Protein AF-A0A1X1Q3M5-F1 (afdb_monomer)

Mean predicted aligned error: 10.8 Å

Sequence (145 aa):
MNKRHFMGGVKGWFIAVLVLAATFGCSDYCHAAEWEWIISNDTYNWEIDKSSAKLVDFKFAGRNAVCWIKASQTDGSYSIGQWAFRNSRQGQKEALVMSSTDYDSRGNVIGRHIVTNEPFDFQYNPIVPDSIAELLFDTAFSYAK

Foldseek 3Di:
DDDDDDDDDDPDDPPVVVVVVVVVPDPPPPDPFDWDWQDDDQFWTKTWRLVAWAWDQFPAAGTWTWTWMKIAGPQQKIKIFIKTWDQDPVRFIKIATQWMWTAGNVRDTPDIGGDHPGDHPVRIDTDDPPDPVVSVRVSSVVSHD

Structure (mmCIF, N/CA/C/O backbone):
data_AF-A0A1X1Q3M5-F1
#
_entry.id   AF-A0A1X1Q3M5-F1
#
loop_
_atom_site.group_PDB
_atom_site.id
_atom_site.type_symbol
_atom_site.label_atom_id
_atom_site.label_alt_id
_atom_site.label_comp_id
_atom_site.label_asym_id
_atom_site.label_entity_id
_atom_site.label_seq_id
_atom_site.pdbx_PDB_ins_code
_atom_site.Cartn_x
_atom_site.Cartn_y
_atom_site.Cartn_z
_atom_site.occupancy
_atom_site.B_iso_or_equiv
_atom_site.auth_seq_id
_atom_site.auth_comp_id
_atom_site.auth_asym_id
_atom_site.auth_atom_id
_atom_site.pdbx_PDB_model_num
ATOM 1 N N . MET A 1 1 ? -15.942 -81.953 -27.569 1.00 41.97 1 MET A N 1
ATOM 2 C CA . MET A 1 1 ? -14.792 -82.300 -26.704 1.00 41.97 1 MET A CA 1
ATOM 3 C C . MET A 1 1 ? -13.702 -81.254 -26.894 1.00 41.97 1 MET A C 1
ATOM 5 O O . MET A 1 1 ? -13.064 -81.265 -27.931 1.00 41.97 1 MET A O 1
ATOM 9 N N . ASN A 1 2 ? -13.564 -80.305 -25.963 1.00 36.31 2 ASN A N 1
ATOM 10 C CA . ASN A 1 2 ? -12.282 -79.849 -25.403 1.00 36.31 2 ASN A CA 1
ATOM 11 C C . ASN A 1 2 ? -12.538 -78.666 -24.463 1.00 36.31 2 ASN A C 1
ATOM 13 O O . ASN A 1 2 ? -12.795 -77.547 -24.892 1.00 36.31 2 ASN A O 1
ATOM 17 N N . LYS A 1 3 ? -12.480 -78.954 -23.160 1.00 40.47 3 LYS A N 1
ATOM 18 C CA . LYS A 1 3 ? -12.303 -77.958 -22.106 1.00 40.47 3 LYS A CA 1
ATOM 19 C C . LYS A 1 3 ? -10.826 -77.581 -22.070 1.00 40.47 3 LYS A C 1
ATOM 21 O O . LYS A 1 3 ? -9.985 -78.475 -22.098 1.00 40.47 3 LYS A O 1
ATOM 26 N N . ARG A 1 4 ? -10.527 -76.302 -21.864 1.00 42.25 4 ARG A N 1
ATOM 27 C CA . ARG A 1 4 ? -9.427 -75.885 -20.990 1.00 42.25 4 ARG A CA 1
ATOM 28 C C . ARG A 1 4 ? -9.738 -74.503 -20.423 1.00 42.25 4 ARG A C 1
ATOM 30 O O . ARG A 1 4 ? -9.827 -73.520 -21.146 1.00 42.25 4 ARG A O 1
ATOM 37 N N . HIS A 1 5 ? -9.966 -74.498 -19.114 1.00 42.78 5 HIS A N 1
ATOM 38 C CA . HIS A 1 5 ? -9.928 -73.325 -18.256 1.00 42.78 5 HIS A CA 1
ATOM 39 C C . HIS A 1 5 ? -8.547 -72.670 -18.328 1.00 42.78 5 HIS A C 1
ATOM 41 O O . HIS A 1 5 ? -7.543 -73.380 -18.313 1.00 42.78 5 HIS A O 1
ATOM 47 N N . PHE A 1 6 ? -8.505 -71.342 -18.251 1.00 36.81 6 PHE A N 1
ATOM 48 C CA . PHE A 1 6 ? -7.504 -70.669 -17.433 1.00 36.81 6 PHE A CA 1
ATOM 49 C C . PHE A 1 6 ? -8.126 -69.412 -16.819 1.00 36.81 6 PHE A C 1
ATOM 51 O O . PHE A 1 6 ? -8.617 -68.529 -17.518 1.00 36.81 6 PHE A O 1
ATOM 58 N N . MET A 1 7 ? -8.187 -69.415 -15.489 1.00 41.28 7 MET A N 1
ATOM 59 C CA . MET A 1 7 ? -8.535 -68.277 -14.643 1.00 41.28 7 MET A CA 1
ATOM 60 C C . MET A 1 7 ? -7.355 -67.304 -14.594 1.00 41.28 7 MET A C 1
ATOM 62 O O . MET A 1 7 ? -6.206 -67.730 -14.676 1.00 41.28 7 MET A O 1
ATOM 66 N N . GLY A 1 8 ? -7.639 -66.034 -14.311 1.00 33.69 8 GLY A N 1
ATOM 67 C CA . GLY A 1 8 ? -6.666 -65.128 -13.700 1.00 33.69 8 GLY A CA 1
ATOM 68 C C . GLY A 1 8 ? -6.591 -63.784 -14.404 1.00 33.69 8 GLY A C 1
ATOM 69 O O . GLY A 1 8 ? -6.141 -63.709 -15.539 1.00 33.69 8 GLY A O 1
ATOM 70 N N . GLY A 1 9 ? -7.018 -62.713 -13.732 1.00 36.81 9 GLY A N 1
ATOM 71 C CA . GLY A 1 9 ? -6.910 -61.386 -14.336 1.00 36.81 9 GLY A CA 1
ATOM 72 C C . GLY A 1 9 ? -7.503 -60.216 -13.566 1.00 36.81 9 GLY A C 1
ATOM 73 O O . GLY A 1 9 ? -8.167 -59.391 -14.165 1.00 36.81 9 GLY A O 1
ATOM 74 N N . VAL A 1 10 ? -7.280 -60.176 -12.252 1.00 44.75 10 VAL A N 1
ATOM 75 C CA . VAL A 1 10 ? -7.096 -58.955 -11.443 1.00 44.75 10 VAL A CA 1
ATOM 76 C C . VAL A 1 10 ? -8.158 -57.842 -11.560 1.00 44.75 10 VAL A C 1
ATOM 78 O O . VAL A 1 10 ? -8.144 -56.974 -12.428 1.00 44.75 10 VAL A O 1
ATOM 81 N N . LYS A 1 11 ? -9.007 -57.809 -10.526 1.00 49.47 11 LYS A N 1
ATOM 82 C CA . LYS A 1 11 ? -9.713 -56.630 -10.005 1.00 49.47 11 LYS A CA 1
ATOM 83 C C . LYS A 1 11 ? -8.731 -55.453 -9.862 1.00 49.47 11 LYS A C 1
ATOM 85 O O . LYS A 1 11 ? -7.952 -55.437 -8.917 1.00 49.47 11 LYS A O 1
ATOM 90 N N . GLY A 1 12 ? -8.754 -54.492 -10.786 1.00 45.81 12 GLY A N 1
ATOM 91 C CA . GLY A 1 12 ? -7.769 -53.398 -10.810 1.00 45.81 12 GLY A CA 1
ATOM 92 C C . GLY A 1 12 ? -8.309 -52.004 -11.133 1.00 45.81 12 GLY A C 1
ATOM 93 O O . GLY A 1 12 ? -7.514 -51.094 -11.309 1.00 45.81 12 GLY A O 1
ATOM 94 N N . TRP A 1 13 ? -9.629 -51.806 -11.205 1.00 45.06 13 TRP A N 1
ATOM 95 C CA . TRP A 1 13 ? -10.211 -50.539 -11.690 1.00 45.06 13 TRP A CA 1
ATOM 96 C C . TRP A 1 13 ? -10.808 -49.629 -10.604 1.00 45.06 13 TRP A C 1
ATOM 98 O O . TRP A 1 13 ? -11.342 -48.577 -10.928 1.00 45.06 13 TRP A O 1
ATOM 108 N N . PHE A 1 14 ? -10.694 -49.980 -9.318 1.00 46.00 14 PHE A N 1
ATOM 109 C CA . PHE A 1 14 ? -11.286 -49.185 -8.226 1.00 46.00 14 PHE A CA 1
ATOM 110 C C . PHE A 1 14 ? -10.281 -48.438 -7.337 1.00 46.00 14 PHE A C 1
ATOM 112 O O . PHE A 1 14 ? -10.696 -47.661 -6.485 1.00 46.00 14 PHE A O 1
ATOM 119 N N . ILE A 1 15 ? -8.971 -48.608 -7.539 1.00 49.72 15 ILE A N 1
ATOM 120 C CA . ILE A 1 15 ? -7.956 -47.961 -6.681 1.00 49.72 15 ILE A CA 1
ATOM 121 C C . ILE A 1 15 ? -7.521 -46.587 -7.230 1.00 49.72 15 ILE A C 1
ATOM 123 O O . ILE A 1 15 ? -7.028 -45.751 -6.479 1.00 49.72 15 ILE A O 1
ATOM 127 N N . ALA A 1 16 ? -7.777 -46.287 -8.508 1.00 46.91 16 ALA A N 1
ATOM 128 C CA . ALA A 1 16 ? -7.344 -45.025 -9.118 1.00 46.91 16 ALA A CA 1
ATOM 129 C C . ALA A 1 16 ? -8.160 -43.790 -8.674 1.00 46.91 16 ALA A C 1
ATOM 131 O O . ALA A 1 16 ? -7.652 -42.675 -8.727 1.00 46.91 16 ALA A O 1
ATOM 132 N N . VAL A 1 17 ? -9.401 -43.963 -8.201 1.00 48.91 17 VAL A N 1
ATOM 133 C CA . VAL A 1 17 ? -10.285 -42.832 -7.841 1.00 48.91 17 VAL A CA 1
ATOM 134 C C . VAL A 1 17 ? -10.016 -42.309 -6.422 1.00 48.91 17 VAL A C 1
ATOM 136 O O . VAL A 1 17 ? -10.173 -41.121 -6.160 1.00 48.91 17 VAL A O 1
ATOM 139 N N . LEU A 1 18 ? -9.538 -43.160 -5.509 1.00 43.97 18 LEU A N 1
ATOM 140 C CA . LEU A 1 18 ? -9.285 -42.779 -4.112 1.00 43.97 18 LEU A CA 1
ATOM 141 C C . LEU A 1 18 ? -7.954 -42.039 -3.907 1.00 43.97 18 LEU A C 1
ATOM 143 O O . LEU A 1 18 ? -7.828 -41.274 -2.956 1.00 43.97 18 LEU A O 1
ATOM 147 N N . VAL A 1 19 ? -6.987 -42.201 -4.815 1.00 49.12 19 VAL A N 1
ATOM 148 C CA . VAL A 1 19 ? -5.709 -41.469 -4.749 1.00 49.12 19 VAL A CA 1
ATOM 149 C C . VAL A 1 19 ? -5.859 -40.022 -5.237 1.00 49.12 19 VAL A C 1
ATOM 151 O O . VAL A 1 19 ? -5.174 -39.140 -4.731 1.00 49.12 19 VAL A O 1
ATOM 154 N N . LEU A 1 20 ? -6.816 -39.740 -6.131 1.00 45.16 20 LEU A N 1
ATOM 155 C CA . LEU A 1 20 ? -7.104 -38.369 -6.572 1.00 45.16 20 LEU A CA 1
ATOM 156 C C . LEU A 1 20 ? -7.841 -37.546 -5.498 1.00 45.16 20 LEU A C 1
ATOM 158 O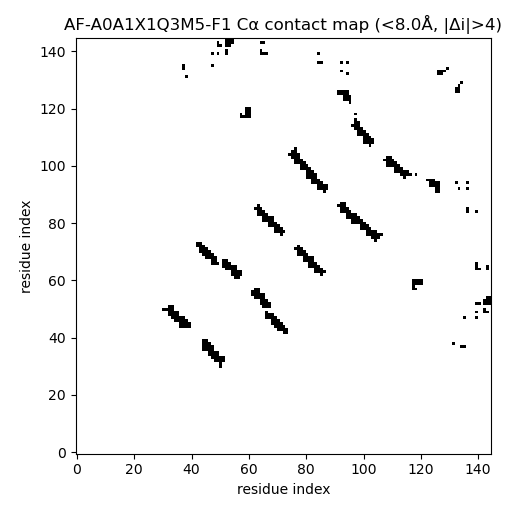 O . LEU A 1 20 ? -7.739 -36.326 -5.474 1.00 45.16 20 LEU A O 1
ATOM 162 N N . ALA A 1 21 ? -8.557 -38.200 -4.577 1.00 48.66 21 ALA A N 1
ATOM 163 C CA . ALA A 1 21 ? -9.253 -37.525 -3.481 1.00 48.66 21 ALA A CA 1
ATOM 164 C C . ALA A 1 21 ? -8.303 -37.075 -2.350 1.00 48.66 21 ALA A C 1
ATOM 166 O O . ALA A 1 21 ? -8.617 -36.142 -1.615 1.00 48.66 21 ALA A O 1
ATOM 167 N N . ALA A 1 22 ? -7.128 -37.701 -2.225 1.00 49.38 22 ALA A N 1
ATOM 168 C CA . ALA A 1 22 ? -6.156 -37.397 -1.173 1.00 49.38 22 ALA A CA 1
ATOM 169 C C . ALA A 1 22 ? -5.288 -36.157 -1.466 1.00 49.38 22 ALA A C 1
ATOM 171 O O . ALA A 1 22 ? -4.640 -35.642 -0.559 1.00 49.38 22 ALA A O 1
ATOM 172 N N . THR A 1 23 ? -5.297 -35.633 -2.698 1.00 48.72 23 THR A N 1
ATOM 173 C CA . THR A 1 23 ? -4.570 -34.399 -3.056 1.00 48.72 23 THR A CA 1
ATOM 174 C C . THR A 1 23 ? -5.367 -33.118 -2.798 1.00 48.72 23 THR A C 1
ATOM 176 O O . THR A 1 23 ? -4.819 -32.031 -2.934 1.00 48.72 23 THR A O 1
ATOM 179 N N . PHE A 1 24 ? -6.634 -33.216 -2.381 1.00 50.03 24 PHE A N 1
ATOM 180 C CA . PHE A 1 24 ? -7.449 -32.056 -1.986 1.00 50.03 24 PHE A CA 1
ATOM 181 C C . PHE A 1 24 ? -7.258 -31.646 -0.514 1.00 50.03 24 PHE A C 1
ATOM 183 O O . PHE A 1 24 ? -7.869 -30.686 -0.059 1.00 50.03 24 PHE A O 1
ATOM 190 N N . GLY A 1 25 ? -6.424 -32.367 0.245 1.00 44.41 25 GLY A N 1
ATOM 191 C CA . GLY A 1 25 ? -6.265 -32.183 1.692 1.00 44.41 25 GLY A CA 1
ATOM 192 C C . GLY A 1 25 ? -5.244 -31.131 2.132 1.00 44.41 25 GLY A C 1
ATOM 193 O O . GLY A 1 25 ? -5.020 -30.997 3.329 1.00 44.41 25 GLY A O 1
ATOM 194 N N . CYS A 1 26 ? -4.608 -30.413 1.205 1.00 45.62 26 CYS A N 1
ATOM 195 C CA . CYS A 1 26 ? -3.699 -29.315 1.538 1.00 45.62 26 CYS A CA 1
ATOM 196 C C . CYS A 1 26 ? -3.667 -28.286 0.400 1.00 45.62 26 CYS A C 1
ATOM 198 O O . CYS A 1 26 ? -2.636 -28.042 -0.221 1.00 45.62 26 CYS A O 1
ATOM 200 N N . SER A 1 27 ? -4.822 -27.707 0.063 1.00 42.97 27 SER A N 1
ATOM 201 C CA . SER A 1 27 ? -4.846 -26.445 -0.677 1.00 42.97 27 SER A CA 1
ATOM 202 C C . SER A 1 27 ? -4.577 -25.309 0.310 1.00 42.97 27 SER A C 1
ATOM 204 O O . SER A 1 27 ? -5.454 -24.491 0.581 1.00 42.97 27 SER A O 1
ATOM 206 N N . ASP A 1 28 ? -3.372 -25.275 0.881 1.00 44.38 28 ASP A N 1
ATOM 207 C CA . ASP A 1 28 ? -2.832 -24.015 1.377 1.00 44.38 28 ASP A CA 1
ATOM 208 C C . ASP A 1 28 ? -2.651 -23.153 0.131 1.00 44.38 28 ASP A C 1
ATOM 210 O O . ASP A 1 28 ? -1.759 -23.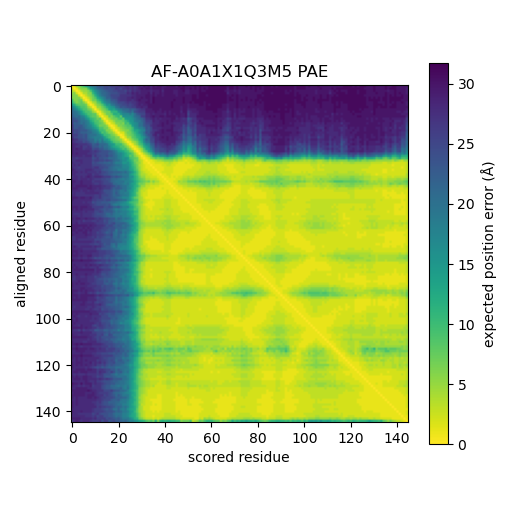365 -0.691 1.00 44.38 28 ASP A O 1
ATOM 214 N N . TYR A 1 29 ? -3.647 -22.306 -0.090 1.00 51.09 29 TYR A N 1
ATOM 215 C CA . TYR A 1 29 ? -3.874 -21.572 -1.313 1.00 51.09 29 TYR A CA 1
ATOM 216 C C . TYR A 1 29 ? -2.627 -20.786 -1.738 1.00 51.09 29 TYR A C 1
ATOM 218 O O . TYR A 1 29 ? -2.389 -19.670 -1.280 1.00 51.09 29 TYR A O 1
ATOM 226 N N . CYS A 1 30 ? -1.859 -21.329 -2.681 1.00 51.28 30 CYS A N 1
ATOM 227 C CA . CYS A 1 30 ? -0.973 -20.529 -3.515 1.00 51.28 30 CYS A CA 1
ATOM 228 C C . CYS A 1 30 ? -1.862 -19.774 -4.514 1.00 51.28 30 CYS A C 1
ATOM 230 O O . CYS A 1 30 ? -1.946 -20.130 -5.689 1.00 51.28 30 CYS A O 1
ATOM 232 N N . HIS A 1 31 ? -2.627 -18.795 -4.020 1.00 65.38 31 HIS A N 1
ATOM 233 C CA . HIS A 1 31 ? -3.271 -17.833 -4.902 1.00 65.38 31 HIS A CA 1
ATOM 234 C C . HIS A 1 31 ? -2.150 -17.049 -5.582 1.00 65.38 31 HIS A C 1
ATOM 236 O O . HIS A 1 31 ? -1.287 -16.472 -4.920 1.00 65.38 31 HIS A O 1
ATOM 242 N N . ALA A 1 32 ? -2.126 -17.092 -6.914 1.00 78.81 32 ALA A N 1
ATOM 243 C CA . ALA A 1 32 ? -1.304 -16.172 -7.681 1.00 78.81 32 ALA A CA 1
ATOM 244 C C . ALA A 1 32 ? -1.701 -14.740 -7.300 1.00 78.81 32 ALA A C 1
ATOM 246 O O . ALA A 1 32 ? -2.880 -14.489 -7.059 1.00 78.81 32 ALA A O 1
ATOM 247 N N . ALA A 1 33 ? -0.735 -13.822 -7.251 1.00 89.75 33 ALA A N 1
ATOM 248 C CA . ALA A 1 33 ? -1.027 -12.423 -6.959 1.00 89.75 33 ALA A CA 1
ATOM 249 C C . ALA A 1 33 ? -2.072 -11.885 -7.947 1.00 89.75 33 ALA A C 1
ATOM 251 O O . ALA A 1 33 ? -1.926 -12.031 -9.165 1.00 89.75 33 ALA A O 1
ATOM 252 N N . GLU A 1 34 ? -3.112 -11.250 -7.421 1.00 95.19 34 GLU A N 1
ATOM 253 C CA . GLU A 1 34 ? -4.218 -10.704 -8.197 1.00 95.19 34 GLU A CA 1
ATOM 254 C C . GLU A 1 34 ? -4.101 -9.177 -8.208 1.00 95.19 34 GLU A C 1
ATOM 256 O O . GLU A 1 34 ? -4.826 -8.469 -7.508 1.00 95.19 34 GLU A O 1
ATOM 261 N N . TRP A 1 35 ? -3.136 -8.677 -8.984 1.00 96.44 35 TRP A N 1
ATOM 262 C CA . TRP A 1 35 ? -2.879 -7.244 -9.118 1.00 96.44 35 TRP A CA 1
ATOM 263 C C . TRP A 1 35 ? -4.041 -6.536 -9.808 1.00 96.44 35 TRP A C 1
ATOM 265 O O . TRP A 1 35 ? -4.440 -6.898 -10.916 1.00 96.44 35 TRP A O 1
ATOM 275 N N . GLU A 1 36 ? -4.551 -5.501 -9.157 1.00 97.06 36 GLU A N 1
ATOM 276 C CA . GLU A 1 36 ? -5.555 -4.607 -9.699 1.00 97.06 36 GLU A CA 1
ATOM 277 C C . GLU A 1 36 ? -5.018 -3.180 -9.740 1.00 97.06 36 GLU A C 1
ATOM 279 O O . GLU A 1 36 ? -4.468 -2.677 -8.759 1.00 97.06 36 GLU A O 1
ATOM 284 N N . TRP A 1 37 ? -5.178 -2.534 -10.891 1.00 97.44 37 TRP A N 1
ATOM 285 C CA . TRP A 1 37 ? -4.810 -1.139 -11.079 1.00 97.44 37 TRP A CA 1
ATOM 286 C C . TRP A 1 37 ? -5.752 -0.217 -10.302 1.00 97.44 37 TRP A C 1
ATOM 288 O O . TRP A 1 37 ? -6.970 -0.347 -10.409 1.00 97.44 37 TRP A O 1
ATOM 298 N N . ILE A 1 38 ? -5.176 0.737 -9.5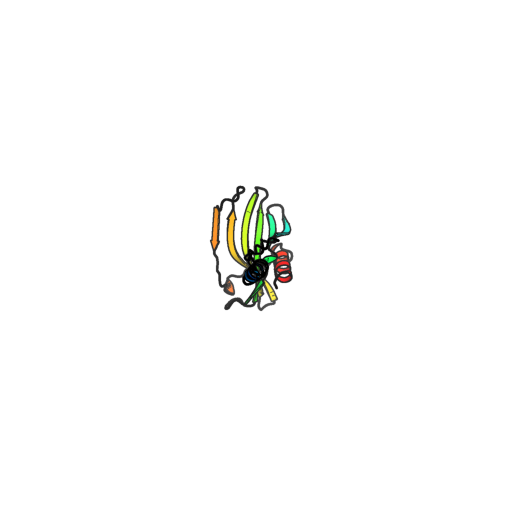69 1.00 96.81 38 ILE A N 1
ATOM 299 C CA . ILE A 1 38 ? -5.917 1.691 -8.737 1.00 96.81 38 ILE A CA 1
ATOM 300 C C . ILE A 1 38 ? -5.900 3.088 -9.346 1.00 96.81 38 ILE A C 1
ATOM 302 O O . ILE A 1 38 ? -6.949 3.693 -9.554 1.00 96.81 38 ILE A O 1
ATOM 306 N N . ILE A 1 39 ? -4.704 3.624 -9.594 1.00 96.50 39 ILE A N 1
ATOM 307 C CA . ILE A 1 39 ? -4.523 4.989 -10.091 1.00 96.50 39 ILE A CA 1
ATOM 308 C C . ILE A 1 39 ? -3.123 5.178 -10.676 1.00 96.50 39 ILE A C 1
ATOM 310 O O . ILE A 1 39 ? -2.183 4.452 -10.348 1.00 96.50 39 ILE A O 1
ATOM 314 N N . SER A 1 40 ? -2.969 6.195 -11.517 1.00 94.94 40 SER A N 1
ATOM 315 C CA . SER A 1 40 ? -1.691 6.641 -12.069 1.00 94.94 40 SER A CA 1
ATOM 316 C C . SER A 1 40 ? -1.496 8.144 -11.884 1.00 94.94 40 SER A C 1
ATOM 318 O O . SER A 1 40 ? -2.460 8.907 -11.933 1.00 94.94 40 SER A O 1
ATOM 320 N N . ASN A 1 41 ? -0.246 8.574 -11.744 1.00 91.88 41 ASN A N 1
ATOM 321 C CA . ASN A 1 41 ? 0.176 9.964 -11.915 1.00 91.88 41 ASN A CA 1
ATOM 322 C C . ASN A 1 41 ? 1.369 10.035 -12.886 1.00 91.88 41 ASN A C 1
ATOM 324 O O . ASN A 1 41 ? 1.752 9.022 -13.469 1.00 91.88 41 ASN A O 1
ATOM 328 N N . ASP A 1 42 ? 1.969 11.216 -13.049 1.00 90.25 42 ASP A N 1
ATOM 329 C CA . ASP A 1 42 ? 3.069 11.434 -14.003 1.00 90.25 42 ASP A CA 1
ATOM 330 C C . ASP A 1 42 ? 4.317 10.577 -13.729 1.00 90.25 42 ASP A C 1
ATOM 332 O O . ASP A 1 42 ? 5.163 10.408 -14.607 1.00 90.25 42 ASP A O 1
ATOM 336 N N . THR A 1 43 ? 4.463 10.049 -12.510 1.00 90.00 43 THR A N 1
ATOM 337 C CA . THR A 1 43 ? 5.643 9.283 -12.089 1.00 90.00 43 THR A CA 1
ATOM 338 C C . THR A 1 43 ? 5.339 7.805 -11.861 1.00 90.00 43 THR A C 1
ATOM 340 O O . THR A 1 43 ? 6.174 6.966 -12.187 1.00 90.00 43 THR A O 1
ATOM 343 N N . TYR A 1 44 ? 4.167 7.470 -11.321 1.00 94.94 44 TYR A N 1
ATOM 344 C CA . TYR A 1 44 ? 3.866 6.137 -10.812 1.00 94.94 44 TYR A CA 1
ATOM 345 C C . TYR A 1 44 ? 2.487 5.633 -11.234 1.00 94.94 44 TYR A C 1
ATOM 347 O O . TYR A 1 44 ? 1.489 6.349 -11.151 1.00 94.94 44 TYR A O 1
ATOM 355 N N . ASN A 1 45 ? 2.436 4.345 -11.562 1.00 96.88 45 ASN A N 1
ATOM 356 C CA . ASN A 1 45 ? 1.229 3.528 -11.607 1.00 96.88 45 ASN A CA 1
ATOM 357 C C . ASN A 1 45 ? 1.131 2.705 -10.322 1.00 96.88 45 ASN A C 1
ATOM 359 O O . ASN A 1 45 ? 2.090 2.019 -9.965 1.00 96.88 45 ASN A O 1
ATOM 363 N N . TRP A 1 46 ? -0.021 2.752 -9.658 1.00 97.81 46 TRP A N 1
ATOM 364 C CA . TRP A 1 46 ? -0.270 2.067 -8.395 1.00 97.81 46 TRP A CA 1
ATOM 365 C C . TRP A 1 46 ? -1.236 0.903 -8.591 1.00 97.81 46 TRP A C 1
ATOM 367 O O . TRP A 1 46 ? -2.331 1.073 -9.131 1.00 97.81 46 TRP A O 1
ATOM 377 N N . GLU A 1 47 ? -0.832 -0.271 -8.117 1.00 98.25 47 GLU A N 1
ATOM 378 C CA . GLU A 1 47 ? -1.624 -1.499 -8.129 1.00 98.25 47 GLU A CA 1
ATOM 379 C C . GLU A 1 47 ? -1.696 -2.098 -6.720 1.00 98.25 47 GLU A C 1
ATOM 381 O O . GLU A 1 47 ? -0.735 -2.003 -5.951 1.00 98.25 47 GLU A O 1
ATOM 386 N N . ILE A 1 48 ? -2.795 -2.776 -6.397 1.00 98.25 48 ILE A N 1
ATOM 387 C CA . ILE A 1 48 ? -2.961 -3.544 -5.156 1.00 98.25 48 ILE A CA 1
ATOM 388 C C . ILE A 1 48 ? -3.126 -5.028 -5.483 1.00 98.25 48 ILE A C 1
ATOM 390 O O . ILE A 1 48 ? -3.830 -5.385 -6.424 1.00 98.25 48 ILE A O 1
ATOM 394 N N . ASP A 1 49 ? -2.494 -5.914 -4.719 1.00 97.56 49 ASP A N 1
ATOM 395 C CA . ASP A 1 49 ? -2.791 -7.345 -4.801 1.00 97.56 49 ASP A CA 1
ATOM 396 C C . ASP A 1 49 ? -4.015 -7.644 -3.934 1.00 97.56 49 ASP A C 1
ATOM 398 O O . ASP A 1 49 ? -3.905 -7.814 -2.713 1.00 97.56 49 ASP A O 1
ATOM 402 N N . LYS A 1 50 ? -5.193 -7.717 -4.560 1.00 95.69 50 LYS A N 1
ATOM 403 C CA . LYS A 1 50 ? -6.460 -7.920 -3.842 1.00 95.69 50 LYS A CA 1
ATOM 404 C C . LYS A 1 50 ? -6.519 -9.260 -3.108 1.00 95.69 50 LYS A C 1
ATOM 406 O O . LYS A 1 50 ? -7.196 -9.370 -2.091 1.00 95.69 50 LYS A O 1
ATOM 411 N N . SER A 1 51 ? -5.790 -10.271 -3.591 1.00 94.69 51 SER A N 1
ATOM 412 C CA . SER A 1 51 ? -5.737 -11.590 -2.948 1.00 94.69 51 SER A CA 1
ATOM 413 C C . SER A 1 51 ? -4.952 -11.567 -1.632 1.00 94.69 51 SER A C 1
ATOM 415 O O . SER A 1 51 ? -5.161 -12.417 -0.766 1.00 94.69 51 SER A O 1
ATOM 417 N N . SER A 1 52 ? -4.081 -10.567 -1.460 1.00 95.75 52 SER A N 1
ATOM 418 C CA . SER A 1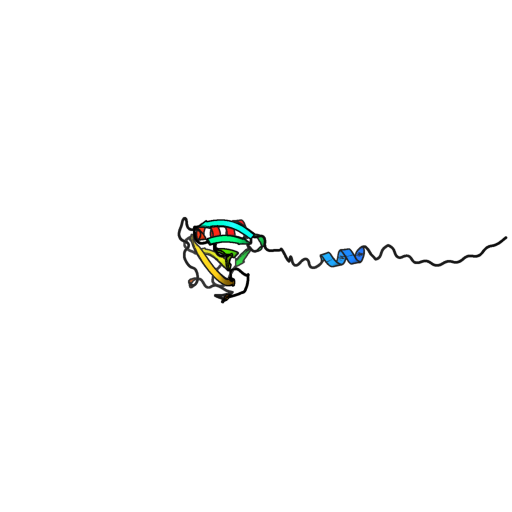 52 ? -3.256 -10.398 -0.264 1.00 95.75 52 SER A CA 1
ATOM 419 C C . SER A 1 52 ? -3.914 -9.589 0.852 1.00 95.75 52 SER A C 1
ATOM 421 O O . SER A 1 52 ? -3.431 -9.630 1.987 1.00 95.75 52 SER A O 1
ATOM 423 N N . ALA A 1 53 ? -4.976 -8.842 0.537 1.00 96.88 53 ALA A N 1
ATOM 424 C CA . ALA A 1 53 ? -5.627 -7.942 1.474 1.00 96.88 53 ALA A CA 1
ATOM 425 C C . ALA A 1 53 ? -6.325 -8.722 2.595 1.00 96.88 53 ALA A C 1
ATOM 427 O O . ALA A 1 53 ? -7.181 -9.574 2.352 1.00 96.88 53 ALA A O 1
ATOM 428 N N . LYS A 1 54 ? -5.967 -8.420 3.843 1.00 97.00 54 LYS A N 1
ATOM 429 C CA . LYS A 1 54 ? -6.519 -9.087 5.029 1.00 97.00 54 LYS A CA 1
ATOM 430 C C . LYS A 1 54 ? -6.537 -8.174 6.242 1.00 97.00 54 LYS A C 1
ATOM 432 O O . LYS A 1 54 ? -5.688 -7.290 6.370 1.00 97.00 54 LYS A O 1
ATOM 437 N N . LEU A 1 55 ? -7.465 -8.430 7.158 1.00 98.00 55 LEU A N 1
ATOM 438 C CA . LEU A 1 55 ? -7.472 -7.763 8.455 1.00 98.00 55 LEU A CA 1
ATOM 439 C C . LEU A 1 55 ? -6.523 -8.480 9.423 1.00 98.00 55 LEU A C 1
ATOM 441 O O . LEU A 1 55 ? -6.579 -9.696 9.591 1.00 98.00 55 LEU A O 1
ATOM 445 N N . VAL A 1 56 ? -5.635 -7.715 10.054 1.00 97.06 56 VAL A N 1
ATOM 446 C CA . VAL A 1 56 ? -4.649 -8.202 11.024 1.00 97.06 56 VAL A CA 1
ATOM 447 C C . VAL A 1 56 ? -4.762 -7.385 12.302 1.00 97.06 56 VAL A C 1
ATOM 449 O O . VAL A 1 56 ? -4.670 -6.159 12.269 1.00 97.06 56 VAL A O 1
ATOM 452 N N . ASP A 1 57 ? -4.939 -8.068 13.429 1.00 96.50 57 ASP A N 1
ATOM 453 C CA . ASP A 1 57 ? -4.894 -7.458 14.755 1.00 96.50 57 ASP A CA 1
ATOM 454 C C . ASP A 1 57 ? -3.466 -7.521 15.302 1.00 96.50 57 ASP A C 1
ATOM 456 O O . ASP A 1 57 ? -3.012 -8.549 15.806 1.00 96.50 57 ASP A O 1
ATOM 460 N N . PHE A 1 58 ? -2.746 -6.407 15.185 1.00 95.50 58 PHE A N 1
ATOM 461 C CA . PHE A 1 58 ? -1.405 -6.259 15.739 1.00 95.50 58 PHE A CA 1
ATOM 462 C C . PHE A 1 58 ? -1.460 -5.963 17.236 1.00 95.50 58 PHE A C 1
ATOM 464 O O . PHE A 1 58 ? -2.321 -5.220 17.719 1.00 95.50 58 PHE A O 1
ATOM 471 N N . LYS A 1 59 ? -0.485 -6.492 17.975 1.00 95.06 59 LYS A N 1
ATOM 472 C CA . LYS A 1 59 ? -0.388 -6.362 19.431 1.00 95.06 59 LYS A CA 1
ATOM 473 C C . LYS A 1 59 ? -0.268 -4.906 19.871 1.00 95.06 59 LYS A C 1
ATOM 475 O O . LYS A 1 59 ? -0.844 -4.536 20.892 1.00 95.06 59 LYS A O 1
ATOM 480 N N . PHE A 1 60 ? 0.495 -4.099 19.132 1.00 92.81 60 PHE A N 1
ATOM 481 C CA . PHE A 1 60 ? 0.801 -2.715 19.517 1.00 92.81 60 PHE A CA 1
ATOM 482 C C . PHE A 1 60 ? 0.180 -1.648 18.614 1.00 92.81 60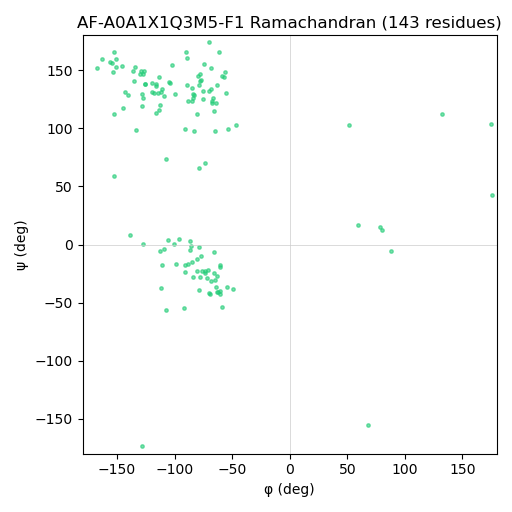 PHE A C 1
ATOM 484 O O . PHE A 1 60 ? 0.303 -0.469 18.936 1.00 92.81 60 PHE A O 1
ATOM 491 N N . ALA A 1 61 ? -0.477 -2.049 17.524 1.00 93.88 61 ALA A N 1
ATOM 492 C CA . ALA A 1 61 ? -1.061 -1.138 16.538 1.00 93.88 61 ALA A CA 1
ATOM 493 C C . ALA A 1 61 ? -2.546 -1.397 16.237 1.00 93.88 61 ALA A C 1
ATOM 495 O O . ALA A 1 61 ? -3.128 -0.679 15.418 1.00 93.88 61 ALA A O 1
ATOM 496 N N . GLY A 1 62 ? -3.158 -2.392 16.889 1.00 94.50 62 GLY A N 1
ATOM 497 C CA . GLY A 1 62 ? -4.570 -2.730 16.733 1.00 94.50 62 GLY A CA 1
ATOM 498 C C . GLY A 1 62 ? -4.910 -3.306 15.358 1.00 94.50 62 GLY A C 1
ATOM 499 O O . GLY A 1 62 ? -4.058 -3.871 14.668 1.00 94.50 62 GLY A O 1
ATOM 500 N N . ARG A 1 63 ? -6.177 -3.161 14.960 1.00 96.38 63 ARG A N 1
ATOM 501 C CA . ARG A 1 63 ? -6.702 -3.718 13.711 1.00 96.38 63 ARG A CA 1
ATOM 502 C C . ARG A 1 63 ? -6.253 -2.913 12.498 1.00 96.38 63 ARG A C 1
ATOM 504 O O . ARG A 1 63 ? -6.508 -1.714 12.414 1.00 96.38 63 ARG A O 1
ATOM 511 N N . ASN A 1 64 ? -5.640 -3.598 11.545 1.00 98.25 64 ASN A N 1
ATOM 512 C CA . ASN A 1 64 ? -5.106 -3.023 10.319 1.00 98.25 64 ASN A CA 1
ATOM 513 C C . ASN A 1 64 ? -5.583 -3.811 9.101 1.00 98.25 64 ASN A C 1
ATOM 515 O O . ASN A 1 64 ? -5.695 -5.032 9.171 1.00 98.25 64 ASN A O 1
ATOM 519 N N . ALA A 1 65 ? -5.795 -3.133 7.976 1.00 98.25 65 ALA A N 1
ATOM 520 C CA . ALA A 1 65 ? -5.817 -3.782 6.671 1.00 98.25 65 ALA A CA 1
ATOM 521 C C . ALA A 1 65 ? -4.376 -3.888 6.161 1.00 98.25 65 ALA A C 1
ATOM 523 O O . ALA A 1 65 ? -3.671 -2.882 6.086 1.00 98.25 65 ALA A O 1
ATOM 524 N N . VAL A 1 66 ? -3.926 -5.103 5.848 1.00 98.06 66 VAL A N 1
ATOM 525 C CA . VAL A 1 66 ? -2.573 -5.375 5.350 1.00 98.06 66 VAL A CA 1
ATOM 526 C C . VAL A 1 66 ? -2.658 -5.967 3.953 1.00 98.06 66 VAL A C 1
ATOM 528 O O . VAL A 1 66 ? -3.391 -6.932 3.750 1.00 98.06 66 VAL A O 1
ATOM 531 N N . CYS A 1 67 ? -1.896 -5.420 3.009 1.00 97.88 67 CYS A N 1
ATOM 532 C CA . CYS A 1 67 ? -1.867 -5.870 1.616 1.00 97.88 67 CYS A CA 1
ATOM 533 C C . CYS A 1 67 ? -0.515 -5.575 0.953 1.00 97.88 67 CYS A C 1
ATOM 535 O O . CYS A 1 67 ? 0.278 -4.773 1.452 1.00 97.88 67 CYS A O 1
ATOM 537 N N . TRP A 1 68 ? -0.263 -6.199 -0.196 1.00 98.00 68 TRP A N 1
ATOM 538 C CA . TRP A 1 68 ? 0.834 -5.830 -1.086 1.00 98.00 68 TRP A CA 1
ATOM 539 C C . TRP A 1 68 ? 0.390 -4.765 -2.088 1.00 98.00 68 TRP A C 1
ATOM 541 O O . TRP A 1 68 ? -0.692 -4.845 -2.668 1.00 98.00 68 TRP A O 1
ATOM 551 N N . ILE A 1 69 ? 1.253 -3.778 -2.299 1.00 98.25 69 ILE A N 1
ATOM 552 C CA . ILE A 1 69 ? 1.073 -2.675 -3.240 1.00 98.25 69 ILE A CA 1
ATOM 553 C C . ILE A 1 69 ? 2.284 -2.635 -4.160 1.00 98.25 69 ILE A C 1
ATOM 555 O O . ILE A 1 69 ? 3.419 -2.789 -3.701 1.00 98.25 69 ILE A O 1
ATOM 559 N N . LYS A 1 70 ? 2.043 -2.405 -5.450 1.00 98.25 70 LYS A N 1
ATOM 560 C CA . LYS A 1 70 ? 3.086 -2.159 -6.441 1.00 98.25 70 LYS A CA 1
ATOM 561 C C . LYS A 1 70 ? 3.012 -0.722 -6.932 1.00 98.25 70 LYS A C 1
ATOM 563 O O . LYS A 1 70 ? 1.942 -0.257 -7.312 1.00 98.25 70 LYS A O 1
ATOM 568 N N . ALA A 1 71 ? 4.156 -0.050 -6.952 1.00 97.69 71 ALA A N 1
ATOM 569 C CA . ALA A 1 71 ? 4.335 1.256 -7.572 1.00 97.69 71 ALA A CA 1
ATOM 570 C C . ALA A 1 71 ? 5.333 1.117 -8.726 1.00 97.69 71 ALA A C 1
ATOM 572 O O . ALA A 1 71 ? 6.505 0.828 -8.489 1.00 97.69 71 ALA A O 1
ATOM 573 N N . SER A 1 72 ? 4.871 1.297 -9.962 1.00 97.88 72 SER A N 1
ATOM 574 C CA . SER A 1 72 ? 5.682 1.131 -11.177 1.00 97.88 72 SER A CA 1
ATOM 575 C C . SER A 1 72 ? 5.932 2.473 -11.853 1.00 97.88 72 SER A C 1
ATOM 577 O O . SER A 1 72 ? 4.992 3.243 -12.040 1.00 97.88 72 SER A O 1
ATOM 579 N N . GLN A 1 73 ? 7.173 2.740 -12.249 1.00 96.94 73 GLN A N 1
ATOM 580 C CA . GLN A 1 73 ? 7.568 3.939 -12.987 1.00 96.94 73 GLN A CA 1
ATOM 581 C C . GLN A 1 73 ? 7.481 3.736 -14.503 1.00 96.94 73 GLN A C 1
ATOM 583 O O . GLN A 1 73 ? 7.395 2.615 -15.010 1.00 96.94 73 GLN A O 1
ATOM 588 N N . THR A 1 74 ? 7.529 4.841 -15.246 1.00 92.62 74 THR A N 1
ATOM 589 C CA . THR A 1 74 ? 7.491 4.843 -16.719 1.00 92.62 74 THR A CA 1
ATOM 590 C C . THR A 1 74 ? 8.719 4.195 -17.361 1.00 92.62 74 THR A C 1
ATOM 592 O O . THR A 1 74 ? 8.623 3.687 -18.477 1.00 92.62 74 THR A O 1
ATOM 595 N N . ASP A 1 75 ? 9.855 4.165 -16.661 1.00 93.50 75 ASP A N 1
ATOM 596 C CA . ASP A 1 75 ? 11.083 3.496 -17.107 1.00 93.50 75 ASP A CA 1
ATOM 597 C C . ASP A 1 75 ? 11.058 1.967 -16.910 1.00 93.50 75 ASP A C 1
ATOM 599 O O . ASP A 1 75 ? 12.002 1.278 -17.300 1.00 93.50 75 ASP A O 1
ATOM 603 N N . GLY A 1 76 ? 9.977 1.436 -16.329 1.00 94.38 76 GLY A N 1
ATOM 604 C CA . GLY A 1 76 ? 9.770 0.019 -16.049 1.00 94.38 76 GLY A CA 1
ATOM 605 C C . GLY A 1 76 ? 10.322 -0.451 -14.703 1.00 94.38 76 GLY A C 1
ATOM 606 O O . GLY A 1 76 ? 10.090 -1.603 -14.345 1.00 94.38 76 GLY A O 1
ATOM 607 N N . SER A 1 77 ? 11.033 0.396 -13.950 1.00 97.88 77 SER A N 1
ATOM 608 C CA . SER A 1 77 ? 11.395 0.090 -12.562 1.00 97.88 77 SER A CA 1
ATOM 609 C C . SER A 1 77 ? 10.154 0.091 -11.671 1.00 97.88 77 SER A C 1
ATOM 611 O O . SER A 1 77 ? 9.160 0.763 -11.960 1.00 97.88 77 SER A O 1
ATOM 613 N N . TYR A 1 78 ? 10.178 -0.678 -10.585 1.00 98.12 78 TYR A N 1
ATOM 614 C CA . TYR A 1 78 ? 9.027 -0.766 -9.691 1.00 98.12 78 TYR A CA 1
ATOM 615 C C . TYR A 1 78 ? 9.420 -1.153 -8.268 1.00 98.12 78 TYR A C 1
ATOM 617 O O . TYR A 1 78 ? 10.443 -1.795 -8.035 1.00 98.12 78 TYR A O 1
ATOM 625 N N . SER A 1 79 ? 8.568 -0.793 -7.314 1.00 98.00 79 SER A N 1
ATOM 626 C CA . SER A 1 79 ? 8.650 -1.235 -5.923 1.00 98.00 79 SER A CA 1
ATOM 627 C C . SER A 1 79 ? 7.428 -2.072 -5.580 1.00 98.00 79 SER A C 1
ATOM 629 O O . SER A 1 79 ? 6.307 -1.706 -5.936 1.00 98.00 79 SER A O 1
ATOM 631 N N . ILE A 1 80 ? 7.632 -3.192 -4.889 1.00 98.19 80 ILE A N 1
ATOM 632 C CA . ILE A 1 80 ? 6.557 -3.972 -4.269 1.00 98.19 80 ILE A CA 1
ATOM 633 C C . ILE A 1 80 ? 6.726 -3.863 -2.761 1.00 98.19 80 ILE A C 1
ATOM 635 O O . ILE A 1 80 ? 7.756 -4.275 -2.225 1.00 98.19 80 ILE A O 1
ATOM 639 N N . GLY A 1 81 ? 5.716 -3.333 -2.075 1.00 97.81 81 GLY A N 1
ATOM 640 C CA . GLY A 1 81 ? 5.731 -3.164 -0.628 1.00 97.81 81 GLY A CA 1
ATOM 641 C C . GLY A 1 81 ? 4.518 -3.763 0.058 1.00 97.81 81 GLY A C 1
ATOM 642 O O . GLY A 1 81 ? 3.421 -3.755 -0.491 1.00 97.81 81 GLY A O 1
ATOM 643 N N . GLN A 1 82 ? 4.713 -4.268 1.273 1.00 98.12 82 GLN A N 1
ATOM 644 C CA . GLN A 1 82 ? 3.626 -4.626 2.172 1.00 98.12 82 GLN A CA 1
ATOM 645 C C . GLN A 1 82 ? 3.253 -3.393 2.986 1.00 98.12 82 GLN A C 1
ATOM 647 O O . GLN A 1 82 ? 4.100 -2.813 3.667 1.00 98.12 82 GLN A O 1
ATOM 652 N N . TRP A 1 83 ? 1.989 -3.003 2.916 1.00 98.38 83 TRP A N 1
ATOM 653 C CA . TRP A 1 83 ? 1.459 -1.827 3.591 1.00 98.38 83 TRP A CA 1
ATOM 654 C C . TRP A 1 83 ? 0.463 -2.250 4.661 1.00 98.38 83 TRP A C 1
ATOM 656 O O . TRP A 1 83 ? -0.286 -3.205 4.468 1.00 98.38 83 TRP A O 1
ATOM 666 N N . ALA A 1 84 ? 0.459 -1.522 5.774 1.00 98.44 84 ALA A N 1
ATOM 667 C CA . ALA A 1 84 ? -0.552 -1.596 6.815 1.00 98.44 84 ALA A CA 1
ATOM 668 C C . ALA A 1 84 ? -1.315 -0.271 6.878 1.00 98.44 84 ALA A C 1
ATOM 670 O O . ALA A 1 84 ? -0.710 0.797 6.972 1.00 98.44 84 ALA A O 1
ATOM 671 N N . PHE A 1 85 ? -2.640 -0.361 6.864 1.00 98.50 85 PHE A N 1
ATOM 672 C CA . PHE A 1 85 ? -3.565 0.761 6.931 1.00 98.50 85 PHE A CA 1
ATOM 673 C C . PHE A 1 85 ? -4.462 0.637 8.156 1.00 98.50 85 PHE A C 1
ATOM 675 O O . PHE A 1 85 ? -4.972 -0.447 8.447 1.00 98.50 85 PHE A O 1
ATOM 682 N N . ARG A 1 86 ? -4.718 1.747 8.851 1.00 97.75 86 ARG A N 1
ATOM 683 C CA . ARG A 1 86 ? -5.643 1.772 9.994 1.00 97.75 86 ARG A CA 1
ATOM 684 C C . ARG A 1 86 ? -6.322 3.112 10.188 1.00 97.75 86 ARG A C 1
ATOM 686 O O . ARG A 1 86 ? -5.812 4.151 9.781 1.00 97.75 86 ARG A O 1
ATOM 693 N N . ASN A 1 87 ? -7.435 3.077 10.907 1.00 97.00 87 ASN A N 1
ATOM 694 C CA . ASN A 1 87 ? -7.944 4.270 11.562 1.00 97.00 87 ASN A CA 1
ATOM 695 C C . ASN A 1 87 ? -7.230 4.428 12.905 1.00 97.00 87 ASN A C 1
ATOM 697 O O . ASN A 1 87 ? -7.224 3.507 13.726 1.00 97.00 87 ASN A O 1
ATOM 701 N N . SER A 1 88 ? -6.639 5.595 13.134 1.00 93.44 88 SER A N 1
ATOM 702 C CA . SER A 1 88 ? -6.103 5.978 14.432 1.00 93.44 88 SER A CA 1
ATOM 703 C C . SER A 1 88 ? -7.224 6.019 15.474 1.00 93.44 88 SER A C 1
ATOM 705 O O . SER A 1 88 ? -8.416 6.080 15.153 1.00 93.44 88 SER A O 1
ATOM 707 N N . ARG A 1 89 ? -6.860 6.068 16.759 1.00 86.75 89 ARG A N 1
ATOM 708 C CA . ARG A 1 89 ? -7.844 6.210 17.852 1.00 86.75 89 ARG A CA 1
ATOM 709 C C . ARG A 1 89 ? -8.660 7.506 17.765 1.00 86.75 89 ARG A C 1
ATOM 711 O O . ARG A 1 89 ? -9.700 7.606 18.402 1.00 86.75 89 ARG A O 1
ATOM 718 N N . GLN A 1 90 ? -8.182 8.485 17.000 1.00 88.44 90 GLN A N 1
ATOM 719 C CA . GLN A 1 90 ? -8.843 9.770 16.764 1.00 88.44 90 GLN A CA 1
ATOM 720 C C . GLN A 1 90 ? -9.662 9.773 15.461 1.00 88.44 90 GLN A C 1
ATOM 722 O O . GLN A 1 90 ? -10.202 10.807 15.084 1.00 88.44 90 GLN A O 1
ATOM 727 N N . GLY A 1 91 ? -9.764 8.629 14.772 1.00 90.00 91 GLY A N 1
ATOM 728 C CA . GLY A 1 91 ? -10.498 8.491 13.513 1.00 90.00 91 GLY A CA 1
ATOM 729 C C . GLY A 1 91 ? -9.736 8.980 12.279 1.00 90.00 91 GLY A C 1
ATOM 730 O O . GLY A 1 91 ? -10.338 9.123 11.221 1.00 90.00 91 GLY A O 1
ATOM 731 N N . GLN A 1 92 ? -8.431 9.241 12.394 1.00 95.88 92 GLN A N 1
ATOM 732 C CA . GLN A 1 92 ? -7.600 9.650 11.261 1.00 95.88 92 GLN A CA 1
ATOM 733 C C . GLN A 1 92 ? -7.089 8.424 10.498 1.00 95.88 92 GLN A C 1
ATOM 735 O O . GLN A 1 92 ? -6.597 7.482 11.115 1.00 95.88 92 GLN A O 1
ATOM 740 N N . LYS A 1 93 ? -7.165 8.441 9.164 1.00 98.31 93 LYS A N 1
ATOM 741 C CA . LYS A 1 93 ? -6.569 7.397 8.322 1.00 98.31 93 LYS A CA 1
ATOM 742 C C . LYS A 1 93 ? -5.043 7.469 8.403 1.00 98.31 93 LYS A C 1
ATOM 744 O O . LYS A 1 93 ? -4.456 8.544 8.289 1.00 98.31 93 LYS A O 1
ATOM 749 N N . GLU A 1 94 ? -4.402 6.326 8.588 1.00 98.44 94 GLU A N 1
ATOM 750 C CA . GLU A 1 94 ? -2.957 6.199 8.757 1.00 98.44 94 GLU A CA 1
ATOM 751 C C . GLU A 1 94 ? -2.408 5.026 7.938 1.00 98.44 94 GLU A C 1
ATOM 753 O 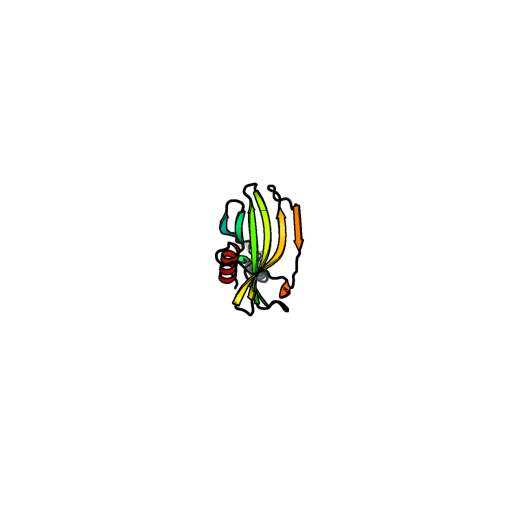O . GLU A 1 94 ? -3.092 4.015 7.750 1.00 98.44 94 GLU A O 1
ATOM 758 N N . ALA A 1 95 ? -1.158 5.150 7.488 1.00 98.12 95 ALA A N 1
ATOM 759 C CA . ALA A 1 95 ? -0.450 4.121 6.732 1.00 98.12 95 ALA A CA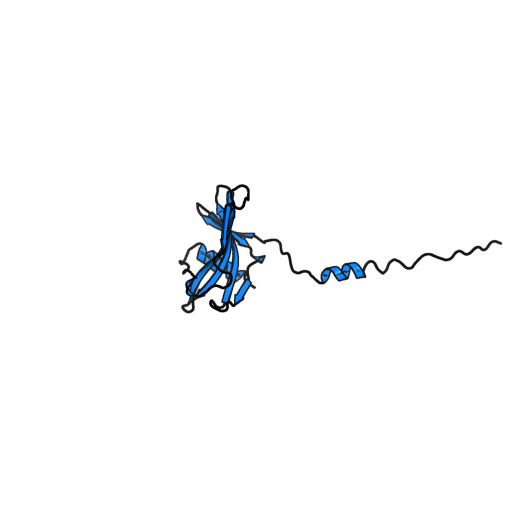 1
ATOM 760 C C . ALA A 1 95 ? 0.982 3.902 7.236 1.00 98.12 95 ALA A C 1
ATOM 762 O O . ALA A 1 95 ? 1.645 4.816 7.735 1.00 98.12 95 ALA A O 1
ATOM 763 N N . LEU A 1 96 ? 1.476 2.683 7.036 1.00 97.94 96 LEU A N 1
ATOM 764 C CA . LEU A 1 96 ? 2.859 2.283 7.268 1.00 97.94 96 LEU A CA 1
ATOM 765 C C . LEU A 1 96 ? 3.300 1.281 6.197 1.00 97.94 96 LEU A C 1
ATOM 767 O O . LEU A 1 96 ? 2.638 0.268 5.978 1.00 97.94 96 LEU A O 1
ATOM 771 N N . VAL A 1 97 ? 4.462 1.516 5.588 1.00 97.75 97 VAL A N 1
ATOM 772 C CA . VAL A 1 97 ? 5.155 0.502 4.783 1.00 97.75 97 VAL A CA 1
ATOM 773 C C . VAL A 1 97 ? 5.901 -0.432 5.733 1.00 97.75 97 VAL A C 1
ATOM 775 O O . VAL A 1 97 ? 6.840 -0.019 6.409 1.00 97.75 97 VAL A O 1
ATOM 778 N N . MET A 1 98 ? 5.474 -1.689 5.812 1.00 97.38 98 MET A N 1
ATOM 779 C CA . MET A 1 98 ? 6.071 -2.714 6.675 1.00 97.38 98 MET A CA 1
ATOM 780 C C . MET A 1 98 ? 7.355 -3.285 6.069 1.00 97.38 98 MET A C 1
ATOM 782 O O . MET A 1 98 ? 8.343 -3.527 6.766 1.00 97.38 98 MET A O 1
ATOM 786 N N . SER A 1 99 ? 7.351 -3.477 4.752 1.00 97.56 99 SER A N 1
ATOM 787 C CA . SER A 1 99 ? 8.518 -3.873 3.968 1.00 97.56 99 SER A CA 1
ATOM 788 C C . SER A 1 99 ? 8.357 -3.454 2.510 1.00 97.56 99 SER A C 1
ATOM 790 O O . SER A 1 99 ? 7.234 -3.276 2.043 1.00 97.56 99 SER A O 1
ATOM 792 N N . SER A 1 100 ? 9.463 -3.314 1.784 1.00 97.81 100 SER A N 1
ATOM 793 C CA . SER A 1 100 ? 9.479 -3.126 0.336 1.00 97.81 100 SER A CA 1
ATOM 794 C C . SER A 1 100 ? 10.682 -3.800 -0.317 1.00 97.81 100 SER A C 1
ATOM 796 O O . SER A 1 100 ? 11.722 -4.037 0.303 1.00 97.81 100 SER A O 1
ATOM 798 N N . THR A 1 101 ? 10.522 -4.153 -1.587 1.00 98.44 101 THR A N 1
ATOM 799 C CA . THR A 1 101 ? 11.598 -4.593 -2.473 1.00 98.44 101 THR A CA 1
ATOM 800 C C . THR A 1 101 ? 11.528 -3.775 -3.748 1.00 98.44 101 THR A C 1
ATOM 802 O O . THR A 1 101 ? 10.467 -3.686 -4.367 1.00 98.44 101 THR A O 1
ATOM 805 N N . ASP A 1 102 ? 12.666 -3.214 -4.134 1.00 98.19 102 ASP A N 1
ATOM 806 C CA . ASP A 1 102 ? 12.801 -2.374 -5.314 1.00 98.19 102 ASP A CA 1
ATOM 807 C C . ASP A 1 102 ? 13.478 -3.157 -6.430 1.00 98.19 102 ASP A C 1
ATOM 809 O O . ASP A 1 102 ? 14.441 -3.904 -6.204 1.00 98.19 102 ASP A O 1
ATOM 813 N N . TYR A 1 103 ? 12.969 -2.960 -7.638 1.00 98.38 103 TYR A N 1
ATOM 814 C CA . TYR A 1 103 ? 13.373 -3.663 -8.838 1.00 98.38 103 TYR A CA 1
ATOM 815 C C . TYR A 1 103 ? 13.769 -2.665 -9.923 1.00 98.38 103 TYR A C 1
ATOM 817 O O . TYR A 1 103 ? 13.093 -1.655 -10.133 1.00 98.38 103 TYR A O 1
ATOM 825 N N . ASP A 1 104 ? 14.855 -2.961 -10.637 1.00 98.25 104 ASP A N 1
ATOM 826 C CA . ASP A 1 104 ? 15.165 -2.257 -11.879 1.00 98.25 104 ASP A CA 1
ATOM 827 C C . ASP A 1 104 ? 14.173 -2.635 -12.995 1.00 98.25 104 ASP A C 1
ATOM 829 O O . ASP A 1 104 ? 13.351 -3.545 -12.860 1.00 98.25 104 ASP A O 1
ATOM 833 N N . SER A 1 105 ? 14.275 -1.964 -14.142 1.00 97.44 105 SER A N 1
ATOM 834 C CA . SER A 1 105 ? 13.405 -2.210 -15.300 1.00 97.44 105 SER A CA 1
ATOM 835 C C . SER A 1 105 ? 13.560 -3.588 -15.950 1.00 97.44 105 SER A C 1
ATOM 837 O O . SER A 1 105 ? 12.796 -3.947 -16.845 1.00 97.44 105 SER A O 1
ATOM 839 N N . ARG A 1 106 ? 14.541 -4.385 -15.513 1.00 97.69 106 ARG A N 1
ATOM 840 C CA . ARG A 1 106 ? 14.756 -5.770 -15.947 1.00 97.69 106 ARG A CA 1
ATOM 841 C C . ARG A 1 106 ? 14.227 -6.778 -14.925 1.00 97.69 106 ARG A C 1
ATOM 843 O O . ARG A 1 106 ? 14.358 -7.979 -15.152 1.00 97.69 106 ARG A O 1
ATOM 850 N N . GLY A 1 107 ? 13.644 -6.310 -13.820 1.00 95.19 107 GLY A N 1
ATOM 851 C CA . GLY A 1 107 ? 13.150 -7.146 -12.731 1.00 95.19 107 GLY A CA 1
ATOM 852 C C . GLY A 1 107 ? 14.247 -7.652 -11.790 1.00 95.19 107 GLY A C 1
ATOM 853 O O . GLY A 1 107 ? 13.994 -8.572 -11.009 1.00 95.19 107 GLY A O 1
ATOM 854 N N . ASN A 1 108 ? 15.460 -7.088 -11.831 1.00 98.00 108 ASN A N 1
ATOM 855 C CA . ASN A 1 108 ? 16.488 -7.415 -10.846 1.00 98.00 108 ASN A CA 1
ATOM 856 C C . ASN A 1 108 ? 16.220 -6.656 -9.553 1.00 98.00 108 ASN A C 1
ATOM 858 O O . ASN A 1 108 ? 15.946 -5.459 -9.576 1.00 98.00 108 ASN A O 1
ATOM 862 N N . VAL A 1 109 ? 16.376 -7.333 -8.417 1.00 98.00 109 VAL A N 1
ATOM 863 C CA . VAL A 1 109 ? 16.302 -6.682 -7.107 1.00 98.00 109 VAL A CA 1
ATOM 864 C C . VAL A 1 109 ? 17.489 -5.735 -6.942 1.00 98.00 109 VAL A C 1
ATOM 866 O O . VAL A 1 109 ? 18.638 -6.175 -6.971 1.00 98.00 109 VAL A O 1
ATOM 869 N N . ILE A 1 110 ? 17.201 -4.457 -6.711 1.00 97.81 110 ILE A N 1
ATOM 870 C CA . ILE A 1 110 ? 18.197 -3.408 -6.446 1.00 97.81 110 ILE A CA 1
ATOM 871 C C . ILE A 1 110 ? 18.144 -2.894 -5.005 1.00 97.81 110 ILE A C 1
ATOM 873 O O . ILE A 1 110 ? 19.114 -2.309 -4.528 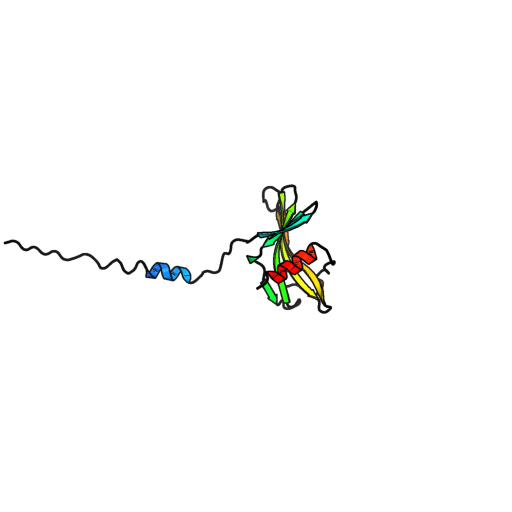1.00 97.81 110 ILE A O 1
ATOM 877 N N . GLY A 1 111 ? 17.044 -3.152 -4.293 1.00 96.94 111 GLY A N 1
ATOM 878 C CA . GLY A 1 111 ? 16.844 -2.708 -2.918 1.00 96.94 111 GLY A CA 1
ATOM 879 C C . GLY A 1 111 ? 15.887 -3.616 -2.156 1.00 96.94 111 GLY A C 1
ATOM 880 O O . GLY A 1 111 ? 14.981 -4.218 -2.731 1.00 96.94 111 GLY A O 1
ATOM 881 N N . ARG A 1 112 ? 16.108 -3.743 -0.846 1.00 96.31 112 ARG A N 1
ATOM 882 C CA . ARG A 1 112 ? 15.190 -4.393 0.095 1.00 96.31 112 ARG A CA 1
ATOM 883 C C . ARG A 1 112 ? 15.172 -3.592 1.382 1.00 96.31 112 ARG A C 1
ATOM 885 O O . ARG A 1 112 ? 16.223 -3.345 1.971 1.00 96.31 112 ARG A O 1
ATOM 892 N N . HIS A 1 113 ? 13.978 -3.260 1.839 1.00 94.00 113 HIS A N 1
ATOM 893 C CA . HIS A 1 113 ? 13.754 -2.486 3.046 1.00 94.00 113 HIS A CA 1
ATOM 894 C C . HIS A 1 113 ? 12.757 -3.239 3.919 1.00 94.00 113 HIS A C 1
ATOM 896 O O . HIS A 1 113 ? 11.633 -3.503 3.510 1.00 94.00 113 HIS A O 1
ATOM 902 N N . ILE A 1 114 ? 13.167 -3.621 5.126 1.00 91.06 114 ILE A N 1
ATOM 903 C CA . ILE A 1 114 ? 12.273 -4.228 6.116 1.00 91.06 114 ILE A CA 1
ATOM 904 C C . ILE A 1 114 ? 12.177 -3.236 7.264 1.00 91.06 114 ILE A C 1
ATOM 906 O O . ILE A 1 114 ? 13.184 -2.939 7.904 1.00 91.06 114 ILE A O 1
ATOM 910 N N . VAL A 1 115 ? 10.978 -2.709 7.492 1.00 88.75 115 VAL A N 1
ATOM 911 C CA . VAL A 1 115 ? 10.721 -1.725 8.545 1.00 88.75 115 VAL A CA 1
ATOM 912 C C . VAL A 1 115 ? 10.296 -2.443 9.817 1.00 88.75 115 VAL A C 1
ATOM 914 O O . VAL A 1 115 ? 10.905 -2.254 10.866 1.00 88.75 115 VAL A O 1
ATOM 917 N N . THR A 1 116 ? 9.264 -3.285 9.736 1.00 92.69 116 THR A N 1
ATOM 918 C CA . THR A 1 116 ? 8.772 -4.067 10.876 1.00 92.69 116 THR A CA 1
ATOM 919 C C . THR A 1 116 ? 7.793 -5.155 10.432 1.00 92.69 116 THR A C 1
ATOM 921 O O . THR A 1 116 ? 7.076 -4.981 9.453 1.00 92.69 116 THR A O 1
ATOM 924 N N . ASN A 1 117 ? 7.721 -6.249 11.193 1.00 91.56 117 ASN A N 1
ATOM 925 C CA . ASN A 1 117 ? 6.659 -7.258 11.073 1.00 91.56 117 ASN A CA 1
ATOM 926 C C . ASN A 1 117 ? 5.545 -7.069 12.119 1.00 91.56 117 ASN A C 1
ATOM 928 O O . ASN A 1 117 ? 4.466 -7.630 11.973 1.00 91.56 117 ASN A O 1
ATOM 932 N N . GLU A 1 118 ? 5.813 -6.290 13.169 1.00 94.31 118 GLU A N 1
ATOM 933 C CA . GLU A 1 118 ? 4.883 -5.963 14.251 1.00 94.31 118 GLU A CA 1
ATOM 934 C C . GLU A 1 118 ? 4.966 -4.447 14.475 1.00 94.31 118 GLU A C 1
ATOM 936 O O . GLU A 1 118 ? 5.931 -3.959 15.077 1.00 94.31 118 GLU A O 1
ATOM 941 N N . PRO A 1 119 ? 4.032 -3.672 13.914 1.00 94.44 119 PRO A N 1
ATOM 942 C CA . PRO A 1 119 ? 4.115 -2.231 13.960 1.00 94.44 119 PRO A CA 1
ATOM 943 C C . PRO A 1 119 ? 3.680 -1.677 15.319 1.00 94.44 119 PRO A C 1
ATOM 945 O O . PRO A 1 119 ? 2.795 -2.205 15.992 1.00 94.44 119 PRO A O 1
ATOM 948 N N . PHE A 1 120 ? 4.312 -0.576 15.711 1.00 93.81 120 PHE A N 1
ATOM 949 C CA . PHE A 1 120 ? 3.954 0.222 16.877 1.00 93.81 120 PHE A CA 1
ATOM 950 C C . PHE A 1 120 ? 3.193 1.479 16.458 1.00 93.81 120 PHE A C 1
ATOM 952 O O . PHE A 1 120 ? 3.409 2.009 15.368 1.00 93.81 120 PHE A O 1
ATOM 959 N N . ASP A 1 121 ? 2.371 2.010 17.369 1.00 90.44 121 ASP A N 1
ATOM 960 C CA . ASP A 1 121 ? 1.545 3.199 17.123 1.00 90.44 121 ASP A CA 1
ATOM 961 C C . ASP A 1 121 ? 2.323 4.386 16.516 1.00 90.44 121 ASP A C 1
ATOM 963 O O . ASP A 1 121 ? 1.794 5.045 15.628 1.00 90.44 121 ASP A O 1
ATOM 967 N N . PHE A 1 122 ? 3.571 4.633 16.933 1.00 92.00 122 PHE A N 1
ATOM 968 C CA . PHE A 1 122 ? 4.371 5.790 16.496 1.00 92.00 122 PHE A CA 1
ATOM 969 C C . PHE A 1 122 ? 4.975 5.671 15.086 1.00 92.00 122 PHE A C 1
ATOM 971 O O . PHE A 1 122 ? 5.551 6.638 14.595 1.00 92.00 122 PHE A O 1
ATOM 978 N N . GLN A 1 123 ? 4.915 4.495 14.454 1.00 95.81 123 GLN A N 1
ATOM 979 C CA . GLN A 1 123 ? 5.509 4.272 13.128 1.00 95.81 123 GLN A CA 1
ATOM 980 C C . GLN A 1 123 ? 4.575 4.689 11.988 1.00 95.81 123 GLN A C 1
ATOM 982 O O . GLN A 1 123 ? 5.010 4.812 10.844 1.00 95.81 123 GLN A O 1
ATOM 987 N N . TYR A 1 124 ? 3.296 4.882 12.292 1.00 97.00 124 TYR A N 1
ATOM 988 C CA . TYR A 1 124 ? 2.291 5.241 11.309 1.00 97.00 124 TYR A CA 1
ATOM 989 C C . TYR A 1 124 ? 2.382 6.712 10.934 1.00 97.00 124 TYR A C 1
ATOM 991 O O . TYR A 1 124 ? 2.587 7.579 11.782 1.00 97.00 124 TYR A O 1
ATOM 999 N N . ASN A 1 125 ? 2.174 6.978 9.648 1.00 96.88 125 ASN A N 1
ATOM 1000 C CA . ASN A 1 125 ? 2.069 8.329 9.128 1.00 96.88 125 ASN A CA 1
ATOM 1001 C C . ASN A 1 125 ? 0.603 8.649 8.820 1.00 96.88 125 ASN A C 1
ATOM 1003 O O . ASN A 1 125 ? -0.108 7.785 8.291 1.00 96.88 125 ASN A O 1
ATOM 1007 N N . PRO A 1 126 ? 0.145 9.876 9.116 1.00 97.62 126 PRO A N 1
ATOM 1008 C CA . PRO A 1 126 ? -1.188 10.311 8.738 1.00 97.62 126 PRO A CA 1
ATOM 1009 C C . PRO A 1 126 ? -1.333 10.326 7.216 1.00 97.62 126 PRO A C 1
ATOM 1011 O O . PRO A 1 126 ? -0.447 10.789 6.495 1.00 97.62 126 PRO A O 1
ATOM 1014 N N . ILE A 1 127 ? -2.473 9.846 6.731 1.00 98.31 127 ILE A N 1
ATOM 1015 C CA . ILE A 1 127 ? -2.843 9.939 5.323 1.00 98.31 127 ILE A CA 1
ATOM 1016 C C . ILE A 1 127 ? -3.476 11.306 5.083 1.00 98.31 127 ILE A C 1
ATOM 1018 O O . ILE A 1 127 ? -4.378 11.732 5.806 1.00 98.31 127 ILE A O 1
ATOM 1022 N N . VAL A 1 128 ? -2.983 11.998 4.058 1.00 96.94 128 VAL A N 1
ATOM 1023 C CA . VAL A 1 128 ? -3.544 13.276 3.616 1.00 96.94 128 VAL A CA 1
ATOM 1024 C C . VAL A 1 128 ? -4.853 13.005 2.859 1.00 96.94 128 VAL A C 1
ATOM 1026 O O . VAL A 1 128 ? -4.847 12.129 1.987 1.00 96.94 128 VAL A O 1
ATOM 1029 N N . PRO A 1 129 ? -5.953 13.722 3.154 1.00 95.81 129 PRO A N 1
ATOM 1030 C CA . PRO A 1 129 ? -7.191 13.615 2.383 1.00 95.81 129 PRO A CA 1
ATOM 1031 C C . PRO A 1 129 ? -6.979 13.908 0.892 1.00 95.81 129 PRO A C 1
ATOM 1033 O O . PRO A 1 129 ? -6.101 14.694 0.533 1.00 95.81 129 PRO A O 1
ATOM 1036 N N . ASP A 1 130 ? -7.769 13.265 0.038 1.00 94.56 130 ASP A N 1
ATOM 1037 C CA . ASP A 1 130 ? -7.723 13.335 -1.428 1.00 94.56 130 ASP A CA 1
ATOM 1038 C C . ASP A 1 130 ? -6.374 12.900 -2.041 1.00 94.56 130 ASP A C 1
ATOM 1040 O O . ASP A 1 130 ? -6.071 13.180 -3.204 1.00 94.56 130 ASP A O 1
ATOM 1044 N N . SER A 1 131 ? -5.536 12.197 -1.270 1.00 95.25 131 SER A N 1
ATOM 1045 C CA . SER A 1 131 ? -4.270 11.646 -1.757 1.00 95.25 131 SER A CA 1
ATOM 1046 C C . SER A 1 131 ? -4.433 10.238 -2.335 1.00 95.25 131 SER A C 1
ATOM 1048 O O . SER A 1 131 ? -5.354 9.496 -1.996 1.00 95.25 131 SER A O 1
ATOM 1050 N N . ILE A 1 132 ? -3.462 9.808 -3.149 1.00 95.25 132 ILE A N 1
ATOM 1051 C CA . ILE A 1 132 ? -3.377 8.417 -3.632 1.00 95.25 132 ILE A CA 1
ATOM 1052 C C . ILE A 1 132 ? -3.377 7.423 -2.459 1.00 95.25 132 ILE A C 1
ATOM 1054 O O . ILE A 1 132 ? -3.987 6.361 -2.548 1.00 95.25 132 ILE A O 1
ATOM 1058 N N . ALA A 1 133 ? -2.734 7.775 -1.342 1.00 96.12 133 ALA A N 1
ATOM 1059 C CA . ALA A 1 133 ? -2.698 6.928 -0.155 1.00 96.12 133 ALA A CA 1
ATOM 1060 C C . ALA A 1 133 ? -4.085 6.744 0.482 1.00 96.12 133 ALA A C 1
ATOM 1062 O O . ALA A 1 133 ? -4.347 5.681 1.037 1.00 96.12 133 ALA A O 1
ATOM 1063 N N . GLU A 1 134 ? -4.983 7.728 0.376 1.00 97.56 134 GLU A N 1
ATOM 1064 C CA . GLU A 1 134 ? -6.367 7.579 0.835 1.00 97.56 134 GLU A CA 1
ATOM 1065 C C . GLU A 1 134 ? -7.148 6.597 -0.041 1.00 97.56 134 GLU A C 1
ATOM 1067 O O . GLU A 1 134 ? -7.826 5.714 0.481 1.00 97.56 134 GLU A O 1
ATOM 1072 N N . LEU A 1 135 ? -6.986 6.677 -1.363 1.00 97.31 135 LEU A N 1
ATOM 1073 C CA . LEU A 1 135 ? -7.615 5.723 -2.274 1.00 97.31 135 LEU A CA 1
ATOM 1074 C C . LEU A 1 135 ? -7.104 4.292 -2.036 1.00 97.31 135 LEU A C 1
ATOM 1076 O O . LEU A 1 135 ? -7.889 3.342 -2.020 1.00 97.31 135 LEU A O 1
ATOM 1080 N N . LEU A 1 136 ? -5.797 4.133 -1.805 1.00 97.81 136 LEU A N 1
ATOM 1081 C CA . LEU A 1 136 ? -5.197 2.846 -1.442 1.00 97.81 136 LEU A CA 1
ATOM 1082 C C . LEU A 1 136 ? -5.723 2.334 -0.097 1.00 97.81 136 LEU A C 1
ATOM 1084 O O . LEU A 1 136 ? -6.014 1.148 0.015 1.00 97.81 136 LEU A O 1
ATOM 1088 N N . PHE A 1 137 ? -5.892 3.214 0.893 1.00 98.31 137 PHE A N 1
ATOM 1089 C CA . PHE A 1 137 ? -6.501 2.878 2.179 1.00 98.31 137 PHE A CA 1
ATOM 1090 C C . PHE A 1 137 ? -7.921 2.334 1.994 1.00 98.31 137 PHE A C 1
ATOM 1092 O O . PHE A 1 137 ? -8.224 1.234 2.458 1.00 98.31 137 PHE A O 1
ATOM 1099 N N . ASP A 1 138 ? -8.784 3.080 1.299 1.00 97.94 138 ASP A N 1
ATOM 1100 C CA . ASP A 1 138 ? -10.193 2.711 1.140 1.00 97.94 138 ASP A CA 1
ATOM 1101 C C . ASP A 1 138 ? -10.326 1.399 0.353 1.00 97.94 138 ASP A C 1
ATOM 1103 O O . ASP A 1 138 ? -11.139 0.537 0.695 1.00 97.94 138 ASP A O 1
ATOM 1107 N N . THR A 1 139 ? -9.458 1.199 -0.641 1.00 97.94 139 THR A N 1
ATOM 1108 C CA . THR A 1 139 ? -9.405 -0.036 -1.429 1.00 97.94 139 THR A CA 1
ATOM 1109 C C . THR A 1 139 ? -8.866 -1.222 -0.626 1.00 97.94 139 THR A C 1
ATOM 1111 O O . THR A 1 139 ? -9.411 -2.321 -0.689 1.00 97.94 139 THR A O 1
ATOM 1114 N N . ALA A 1 140 ? -7.824 -1.027 0.185 1.00 97.94 140 ALA A N 1
ATOM 1115 C CA . ALA A 1 140 ? -7.299 -2.089 1.037 1.00 97.94 140 ALA A CA 1
ATOM 1116 C C . ALA A 1 140 ? -8.368 -2.586 2.020 1.00 97.94 140 ALA A C 1
ATOM 1118 O O . ALA A 1 140 ? -8.533 -3.793 2.187 1.00 97.94 140 ALA A O 1
ATOM 1119 N N . PHE A 1 141 ? -9.134 -1.674 2.626 1.00 97.69 141 PHE A N 1
ATOM 1120 C CA . PHE A 1 141 ? -10.244 -2.037 3.509 1.00 97.69 141 PHE A CA 1
ATOM 1121 C C . PHE A 1 141 ? -11.422 -2.689 2.776 1.00 97.6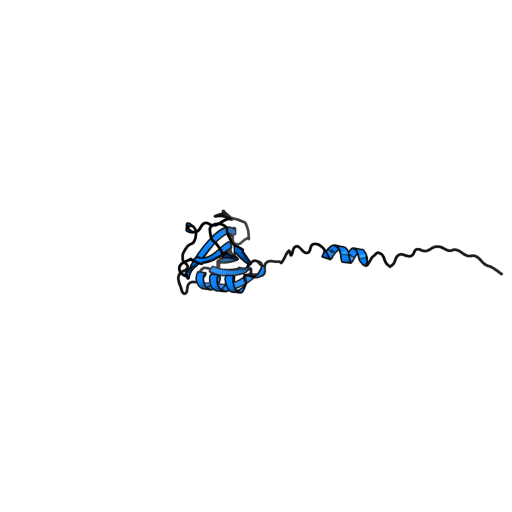9 141 PHE A C 1
ATOM 1123 O O . PHE A 1 141 ? -12.086 -3.534 3.373 1.00 97.69 141 PHE A O 1
ATOM 1130 N N . SER A 1 142 ? -11.685 -2.344 1.511 1.00 97.69 142 SER A N 1
ATOM 1131 C CA . SER A 1 142 ? -12.753 -2.987 0.731 1.00 97.69 142 SER A CA 1
ATOM 1132 C C . SER A 1 142 ? -12.408 -4.429 0.327 1.00 97.69 142 SER A C 1
ATOM 1134 O O . SER A 1 142 ? -13.311 -5.259 0.208 1.00 97.69 142 SER A O 1
ATOM 1136 N N . TYR A 1 143 ? -11.117 -4.747 0.166 1.00 96.88 143 TYR A N 1
ATOM 1137 C CA . TYR A 1 143 ? -10.633 -6.098 -0.150 1.00 96.88 143 TYR A CA 1
ATOM 1138 C C . TYR A 1 143 ? -10.295 -6.953 1.060 1.00 96.88 143 TYR A C 1
ATOM 1140 O O . TYR A 1 143 ? -10.317 -8.181 0.953 1.00 96.88 143 TYR A O 1
ATOM 1148 N N . ALA A 1 144 ? -10.000 -6.335 2.202 1.00 94.38 144 ALA A N 1
ATOM 1149 C CA . ALA A 1 144 ? -9.629 -7.059 3.401 1.00 94.38 144 ALA A CA 1
ATOM 1150 C C . ALA A 1 144 ? -10.804 -7.906 3.921 1.00 94.38 144 ALA A C 1
ATOM 1152 O O . ALA A 1 144 ? -11.839 -7.386 4.340 1.00 94.38 144 ALA A O 1
ATOM 1153 N N . LYS A 1 145 ? -10.616 -9.227 3.883 1.00 81.44 145 LYS A N 1
ATOM 1154 C CA . LYS A 1 145 ? -11.538 -10.218 4.452 1.00 81.44 145 LYS A CA 1
ATOM 1155 C C . LYS A 1 145 ? -11.248 -10.462 5.932 1.00 81.44 145 LYS A C 1
ATOM 1157 O O . LYS A 1 145 ? -10.074 -10.294 6.349 1.00 81.44 145 LYS A O 1
#

Secondary structure (DSSP, 8-state):
------------SSSHHHHHHGGGTT----PPP-EEEEEE-SSEEEEEEGGG-EEEEETTTEEEEEEEEEEEETTS-EEEEEEEEEE-TTS-EEEEEEEEEEE-TTS-EEEEEE--SS--GGG-EEPPTTSHHHHHHHHHHHH--

Solvent-accessible surface area (backbone atoms only — not comparable to full-atom values): 8474 Å² total; per-residue (Å²): 142,83,88,78,87,81,87,88,82,74,97,75,86,75,66,72,66,61,62,65,61,64,70,68,77,70,73,75,76,81,68,72,84,42,73,40,83,74,53,71,60,100,60,38,40,36,30,35,25,51,74,55,20,26,63,44,78,40,96,60,52,42,64,25,28,31,30,41,37,36,43,34,36,89,81,50,26,35,35,46,28,37,36,38,28,33,68,44,99,85,69,44,52,29,39,34,70,29,30,37,38,31,27,41,58,83,68,47,80,76,45,77,46,80,71,47,96,71,56,47,66,86,70,50,41,79,50,56,86,97,33,72,63,40,56,50,43,57,49,37,55,73,44,30,96

Nearest PDB structures (foldseek):
  9hag-assembly1_A  TM=4.775E-01  e=6.124E+00  synthetic construct

Radius of gyration: 25.55 Å; Cα contacts (8 Å, |Δi|>4): 259; chains: 1; bounding box: 33×96×46 Å

pLDDT: mean 85.03, std 21.02, range [33.69, 98.5]